Protein AF-A0A0C2ZSH7-F1 (afdb_monomer)

Solvent-accessible surface area (backbone atoms only — not comparable to full-atom values): 10734 Å² total; per-residue (Å²): 135,82,74,84,79,76,79,59,79,83,37,71,70,51,52,53,39,32,35,49,45,56,68,74,52,91,73,59,91,88,57,74,80,61,68,63,52,66,87,40,92,82,41,72,87,81,47,74,70,37,47,50,42,40,64,70,48,41,46,52,55,26,52,52,67,68,40,51,68,55,44,52,50,48,48,52,52,54,54,49,50,63,68,48,39,54,81,78,39,70,86,62,72,91,47,71,66,61,58,52,56,62,48,48,42,58,46,39,71,76,66,36,59,63,82,79,71,49,61,62,70,53,52,56,47,49,57,52,59,72,68,50,89,61,78,88,37,89,92,52,32,67,59,44,48,52,51,52,50,52,52,53,52,52,51,52,54,46,72,72,43,90,86,50,56,70,71,60,58,63,51,46,75,79,76,113

Structure (mmCIF, N/CA/C/O backbone):
data_AF-A0A0C2ZSH7-F1
#
_entry.id   AF-A0A0C2ZSH7-F1
#
loop_
_atom_site.group_PDB
_atom_site.id
_atom_site.type_symbol
_atom_site.label_atom_id
_atom_site.label_alt_id
_atom_site.label_comp_id
_atom_site.label_asym_id
_atom_site.label_entity_id
_atom_site.label_seq_id
_atom_site.pdbx_PDB_ins_code
_atom_site.Cartn_x
_atom_site.Cartn_y
_atom_site.Cartn_z
_atom_site.occupancy
_atom_site.B_iso_or_equiv
_atom_site.auth_seq_id
_atom_site.auth_comp_id
_atom_site.auth_asym_id
_atom_site.auth_atom_id
_atom_site.pdbx_PDB_model_num
ATOM 1 N N . MET A 1 1 ? 9.956 17.184 -17.524 1.00 34.22 1 MET A N 1
ATOM 2 C CA . MET A 1 1 ? 10.074 16.461 -16.244 1.00 34.22 1 MET A CA 1
ATOM 3 C C . MET A 1 1 ? 8.900 16.915 -15.412 1.00 34.22 1 MET A C 1
ATOM 5 O O . MET A 1 1 ? 8.950 18.019 -14.889 1.00 34.22 1 MET A O 1
ATOM 9 N N . ASP A 1 2 ? 7.819 16.142 -15.411 1.00 36.06 2 ASP A N 1
ATOM 10 C CA . ASP A 1 2 ? 6.679 16.432 -14.546 1.00 36.06 2 ASP A CA 1
ATOM 11 C C . ASP A 1 2 ? 7.068 16.111 -13.103 1.00 36.06 2 ASP A C 1
ATOM 13 O O . ASP A 1 2 ? 7.647 15.054 -12.831 1.00 36.06 2 ASP A O 1
ATOM 17 N N . SER A 1 3 ? 6.797 17.052 -12.197 1.00 33.53 3 SER A N 1
ATOM 18 C CA . SER A 1 3 ? 6.933 16.855 -10.753 1.00 33.53 3 SER A CA 1
ATOM 19 C C . SER A 1 3 ? 6.206 15.580 -10.317 1.00 33.53 3 SER A C 1
ATOM 21 O O . SER A 1 3 ? 5.173 15.240 -10.905 1.00 33.53 3 SER A O 1
ATOM 23 N N . PRO A 1 4 ? 6.695 14.871 -9.282 1.00 39.12 4 PRO A N 1
ATOM 24 C CA . PRO A 1 4 ? 5.992 13.707 -8.772 1.00 39.12 4 PRO A CA 1
ATOM 25 C C . PRO A 1 4 ? 4.607 14.169 -8.319 1.00 39.12 4 PRO A C 1
ATOM 27 O O . PRO A 1 4 ? 4.489 15.031 -7.452 1.00 39.12 4 PRO A O 1
ATOM 30 N N . VAL A 1 5 ? 3.562 13.643 -8.962 1.00 47.25 5 VAL A N 1
ATOM 31 C CA . VAL A 1 5 ? 2.176 13.908 -8.576 1.00 47.25 5 VAL A CA 1
ATOM 32 C C . VAL A 1 5 ? 2.014 13.373 -7.163 1.00 47.25 5 VAL A C 1
ATOM 34 O O . VAL A 1 5 ? 1.947 12.162 -6.951 1.00 47.25 5 VAL A O 1
ATOM 37 N N . GLU A 1 6 ? 2.017 14.283 -6.199 1.00 40.47 6 GLU A N 1
ATOM 38 C CA . GLU A 1 6 ? 1.725 14.006 -4.806 1.00 40.47 6 GLU A CA 1
ATOM 39 C C . GLU A 1 6 ? 0.272 13.521 -4.757 1.00 40.47 6 GLU A C 1
ATOM 41 O O . GLU A 1 6 ? -0.676 14.292 -4.908 1.00 40.47 6 GLU A O 1
ATOM 46 N N . VAL A 1 7 ? 0.083 12.201 -4.679 1.00 49.41 7 VAL A N 1
ATOM 47 C CA . VAL A 1 7 ? -1.254 11.608 -4.610 1.00 49.41 7 VAL A CA 1
ATOM 48 C C . VAL A 1 7 ? -1.777 11.862 -3.206 1.00 49.41 7 VAL A C 1
ATOM 50 O O . VAL A 1 7 ? -1.595 11.061 -2.291 1.00 49.41 7 VAL A O 1
ATOM 53 N N . CYS A 1 8 ? -2.424 13.008 -3.031 1.00 52.72 8 CYS A N 1
ATOM 54 C CA . CYS A 1 8 ? -3.263 13.237 -1.875 1.00 52.72 8 CYS A CA 1
ATOM 55 C C . CYS A 1 8 ? -4.439 12.256 -1.968 1.00 52.72 8 CYS A C 1
ATOM 57 O O . CYS A 1 8 ? -5.220 12.298 -2.914 1.00 52.72 8 CYS A O 1
ATOM 59 N N . VAL A 1 9 ? -4.569 11.353 -0.994 1.00 56.31 9 VAL A N 1
ATOM 60 C CA . VAL A 1 9 ? -5.708 10.415 -0.901 1.00 56.31 9 VAL A CA 1
ATOM 61 C C . VAL A 1 9 ? -7.047 11.172 -0.843 1.00 56.31 9 VAL A C 1
ATOM 63 O O . VAL A 1 9 ? -8.087 10.633 -1.200 1.00 56.31 9 VAL A O 1
ATOM 66 N N . SER A 1 10 ? -7.008 12.450 -0.466 1.00 59.97 10 SER A N 1
ATOM 67 C CA . SER A 1 10 ? -8.153 13.351 -0.353 1.00 59.97 10 SER A CA 1
ATOM 68 C C . SER A 1 10 ? -8.478 14.116 -1.646 1.00 59.97 10 SER A C 1
ATOM 70 O O . SER A 1 10 ? -9.031 15.215 -1.575 1.00 59.97 10 SER A O 1
ATOM 72 N N . THR A 1 11 ? -8.116 13.611 -2.831 1.00 77.44 11 THR A N 1
ATOM 73 C CA . THR A 1 11 ? -8.530 14.261 -4.084 1.00 77.44 11 THR A CA 1
ATOM 74 C C . THR A 1 11 ? -10.030 14.066 -4.347 1.00 77.44 11 THR A C 1
ATOM 76 O O . THR A 1 11 ? -10.591 13.015 -4.018 1.00 77.44 11 THR A O 1
ATOM 79 N N . PRO A 1 12 ? -10.699 15.036 -5.003 1.00 78.44 12 PRO A N 1
ATOM 80 C CA . PRO A 1 12 ? -12.099 14.897 -5.414 1.00 78.44 12 PRO A CA 1
ATOM 81 C C . PRO A 1 12 ? -12.359 13.648 -6.266 1.00 78.44 12 PRO A C 1
ATOM 83 O O . PRO A 1 12 ? -13.424 13.049 -6.189 1.00 78.44 12 PRO A O 1
ATOM 86 N N . GLU A 1 13 ? -11.368 13.219 -7.049 1.00 79.56 13 GLU A N 1
ATOM 87 C CA . GLU A 1 13 ? -11.426 12.002 -7.865 1.00 79.56 13 GLU A CA 1
ATOM 88 C C . GLU A 1 13 ? -11.571 10.734 -7.016 1.00 79.56 13 GLU A C 1
ATOM 90 O O . GLU A 1 13 ? -12.383 9.868 -7.343 1.00 79.56 13 GLU A O 1
ATOM 95 N N . VAL A 1 14 ? -10.823 10.635 -5.910 1.00 81.31 14 VAL A N 1
ATOM 96 C CA . VAL A 1 14 ? -10.900 9.489 -4.995 1.00 81.31 14 VAL A CA 1
ATOM 97 C C . VAL A 1 14 ? -12.259 9.459 -4.302 1.00 81.31 14 VAL A C 1
ATOM 99 O O . VAL A 1 14 ? -12.897 8.409 -4.269 1.00 81.31 14 VAL A O 1
ATOM 102 N N . LEU A 1 15 ? -12.743 10.607 -3.820 1.00 83.56 15 LEU A N 1
ATOM 103 C CA . LEU A 1 15 ? -14.063 10.714 -3.188 1.00 83.56 15 LEU A CA 1
ATOM 104 C C . LEU A 1 15 ? -15.195 10.343 -4.150 1.00 83.56 15 LEU A C 1
ATOM 106 O O . LEU A 1 15 ? -16.027 9.502 -3.814 1.00 83.56 15 LEU A O 1
ATOM 110 N N . ASN A 1 16 ? -15.182 10.884 -5.371 1.00 85.44 16 ASN A N 1
ATOM 111 C CA . ASN A 1 16 ? -16.171 10.549 -6.396 1.00 85.44 16 ASN A CA 1
ATOM 112 C C . ASN A 1 16 ? -16.169 9.053 -6.712 1.00 85.44 16 ASN A C 1
ATOM 114 O O . ASN A 1 16 ? -17.227 8.455 -6.908 1.00 85.44 16 ASN A O 1
ATOM 118 N N . ARG A 1 17 ? -14.986 8.428 -6.731 1.00 86.00 17 ARG A N 1
ATOM 119 C CA . ARG A 1 17 ? -14.891 6.989 -6.949 1.00 86.00 17 ARG A CA 1
ATOM 120 C C . ARG A 1 17 ? -15.455 6.184 -5.788 1.00 86.00 17 ARG A C 1
ATOM 122 O O . ARG A 1 17 ? -16.128 5.194 -6.046 1.00 86.00 17 ARG A O 1
ATOM 129 N N . ILE A 1 18 ? -15.208 6.590 -4.544 1.00 86.94 18 ILE A N 1
ATOM 130 C CA . ILE A 1 18 ? -15.797 5.937 -3.369 1.00 86.94 18 ILE A CA 1
ATOM 131 C C . ILE A 1 18 ? -17.327 5.997 -3.459 1.00 86.94 18 ILE A C 1
ATOM 133 O O . ILE A 1 18 ? -17.971 4.960 -3.331 1.00 86.94 18 ILE A O 1
ATOM 137 N N . CYS A 1 19 ? -17.909 7.160 -3.771 1.00 86.69 19 CYS A N 1
ATOM 138 C CA . CYS A 1 19 ? -19.362 7.304 -3.926 1.00 86.69 19 CYS A CA 1
ATOM 139 C C . CYS A 1 19 ? -19.926 6.460 -5.081 1.00 86.69 19 CYS A C 1
ATOM 141 O O . CYS A 1 19 ? -20.984 5.845 -4.933 1.00 86.69 19 CYS A O 1
ATOM 143 N N . ALA A 1 20 ? -19.208 6.375 -6.206 1.00 86.50 20 ALA A N 1
ATOM 144 C CA . ALA A 1 20 ? -19.581 5.501 -7.318 1.00 86.50 20 ALA A CA 1
ATOM 145 C C . ALA A 1 20 ? -19.574 4.023 -6.898 1.00 86.50 20 ALA A C 1
ATOM 147 O O . ALA A 1 20 ? -20.546 3.316 -7.126 1.00 86.50 20 ALA A O 1
ATOM 148 N N . VAL A 1 21 ? -18.529 3.571 -6.197 1.00 87.50 21 VAL A N 1
ATOM 149 C CA . VAL A 1 21 ? -18.447 2.190 -5.703 1.00 87.50 21 VAL A CA 1
ATOM 150 C C . VAL A 1 21 ? -19.552 1.881 -4.693 1.00 87.50 21 VAL A C 1
ATOM 152 O O . VAL A 1 21 ? -20.124 0.801 -4.768 1.00 87.50 21 VAL A O 1
ATOM 155 N N . ILE A 1 22 ? -19.893 2.801 -3.784 1.00 87.31 22 ILE A N 1
ATOM 156 C CA . ILE A 1 22 ? -21.020 2.611 -2.851 1.00 87.31 22 ILE A CA 1
ATOM 157 C C . ILE A 1 22 ? -22.340 2.449 -3.620 1.00 87.31 22 ILE A C 1
ATOM 159 O O . ILE A 1 22 ? -23.162 1.623 -3.240 1.00 87.31 22 ILE A O 1
ATOM 163 N N . SER A 1 23 ? -22.526 3.213 -4.700 1.00 85.62 23 SER A N 1
ATOM 164 C CA . SER A 1 23 ? -23.750 3.180 -5.514 1.00 85.62 23 SER A CA 1
ATOM 165 C C . SER A 1 23 ? -23.859 1.921 -6.382 1.00 85.62 23 SER A C 1
ATOM 167 O O . SER A 1 23 ? -24.954 1.395 -6.549 1.00 85.62 23 SER A O 1
ATOM 169 N N . ASP A 1 24 ? -22.734 1.439 -6.917 1.00 86.69 24 ASP A N 1
ATOM 170 C CA . ASP A 1 24 ? -22.674 0.306 -7.853 1.00 86.69 24 ASP A CA 1
ATOM 171 C C . ASP A 1 24 ? -22.560 -1.064 -7.152 1.00 86.69 24 ASP A C 1
ATOM 173 O O . ASP A 1 24 ? -22.622 -2.104 -7.809 1.00 86.69 24 ASP A O 1
ATOM 177 N N . SER A 1 25 ? -22.338 -1.092 -5.832 1.00 84.19 25 SER A N 1
ATOM 178 C CA . SER A 1 25 ? -22.115 -2.335 -5.083 1.00 84.19 25 SER A CA 1
ATOM 179 C C . SER A 1 25 ? -23.410 -2.915 -4.522 1.00 84.19 25 SER A C 1
ATOM 181 O O . SER A 1 25 ? -24.056 -2.307 -3.671 1.00 84.19 25 SER A O 1
ATOM 183 N N . ASP A 1 26 ? -23.713 -4.161 -4.880 1.00 81.50 26 ASP A N 1
ATOM 184 C CA . ASP A 1 26 ? -24.732 -4.949 -4.190 1.00 81.50 26 ASP A CA 1
ATOM 185 C C . ASP A 1 26 ? -24.178 -5.466 -2.854 1.00 81.50 2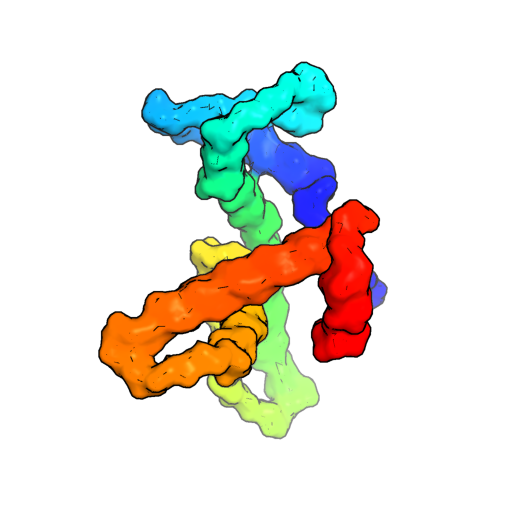6 ASP A C 1
ATOM 187 O O . ASP A 1 26 ? -23.258 -6.291 -2.820 1.00 81.50 26 ASP A O 1
ATOM 191 N N . THR A 1 27 ? -24.729 -4.997 -1.731 1.00 79.06 27 THR A N 1
ATOM 192 C CA . THR A 1 27 ? -24.327 -5.473 -0.403 1.00 79.06 27 THR A CA 1
ATOM 193 C C . THR A 1 27 ? -25.286 -6.510 0.171 1.00 79.06 27 THR A C 1
ATOM 195 O O . THR A 1 27 ? -26.505 -6.420 0.009 1.00 79.06 27 THR A O 1
ATOM 198 N N . PRO A 1 28 ? -24.761 -7.524 0.879 1.00 81.62 28 PRO A N 1
ATOM 199 C CA . PRO A 1 28 ? -25.607 -8.470 1.583 1.00 81.62 28 PRO A CA 1
ATOM 200 C C . PRO A 1 28 ? -26.317 -7.777 2.753 1.00 81.62 28 PRO A C 1
ATOM 202 O O . PRO A 1 28 ? -25.760 -6.897 3.403 1.00 81.62 28 PRO A O 1
ATOM 205 N N . SER A 1 29 ? -27.526 -8.229 3.084 1.00 79.56 29 SER A N 1
ATOM 206 C CA . SER A 1 29 ? -28.424 -7.563 4.044 1.00 79.56 29 SER A CA 1
ATOM 207 C C . SER A 1 29 ? -27.885 -7.419 5.476 1.00 79.56 29 SER A C 1
ATOM 209 O O . SER A 1 29 ? -28.451 -6.671 6.270 1.00 79.56 29 SER A O 1
ATOM 211 N N . TRP A 1 30 ? -26.831 -8.157 5.838 1.00 79.12 30 TRP A N 1
ATOM 212 C CA . TRP A 1 30 ? -26.167 -8.060 7.142 1.00 79.12 30 TRP A CA 1
ATOM 213 C C . TRP A 1 30 ? -25.118 -6.940 7.204 1.00 79.12 30 TRP A C 1
ATOM 215 O O . TRP A 1 30 ? -24.714 -6.549 8.299 1.00 79.12 30 TRP A O 1
ATOM 225 N N . LEU A 1 31 ? -24.678 -6.424 6.054 1.00 78.56 31 LEU A N 1
ATOM 226 C CA . LEU A 1 31 ? -23.747 -5.311 5.965 1.00 78.56 31 LEU A CA 1
ATOM 227 C C . LEU A 1 31 ? -24.548 -4.007 5.955 1.00 78.56 31 LEU A C 1
ATOM 229 O O . LEU A 1 31 ? -25.448 -3.823 5.137 1.00 78.56 31 LEU A O 1
ATOM 233 N N . ARG A 1 32 ? -24.257 -3.102 6.891 1.00 70.56 32 ARG A N 1
ATOM 234 C CA . ARG A 1 32 ? -24.980 -1.830 6.964 1.00 70.56 32 ARG A CA 1
ATOM 235 C C . ARG A 1 32 ? -24.629 -0.942 5.776 1.00 70.56 32 ARG A C 1
ATOM 237 O O . ARG A 1 32 ? -23.469 -0.822 5.391 1.00 70.56 32 ARG A O 1
ATOM 244 N N . LEU A 1 33 ? -25.658 -0.319 5.212 1.00 70.62 33 LEU A N 1
ATOM 245 C CA . LEU A 1 33 ? -25.519 0.599 4.092 1.00 70.62 33 LEU A CA 1
ATOM 246 C C . LEU A 1 33 ? -24.829 1.878 4.562 1.00 70.62 33 LEU A C 1
ATOM 248 O O . LEU A 1 33 ? -25.215 2.466 5.570 1.00 70.62 33 LEU A O 1
ATOM 252 N N . VAL A 1 34 ? -23.813 2.295 3.814 1.00 73.81 34 VAL A N 1
ATOM 253 C CA . VAL A 1 34 ? -23.208 3.618 3.963 1.00 73.81 34 VAL A CA 1
ATOM 254 C C . VAL A 1 34 ? -23.994 4.577 3.066 1.00 73.81 34 VAL A C 1
ATOM 256 O O . VAL A 1 34 ? -24.306 4.195 1.935 1.00 73.81 34 VAL A O 1
ATOM 259 N N . PRO A 1 35 ? -24.335 5.793 3.528 1.00 73.69 35 PRO A N 1
ATOM 260 C CA . PRO A 1 35 ? -25.014 6.773 2.688 1.00 73.69 35 PRO A CA 1
ATOM 261 C C . PRO A 1 35 ? -24.200 7.090 1.426 1.00 73.69 35 PRO A C 1
ATOM 263 O O . PRO A 1 35 ? -23.000 7.357 1.494 1.00 73.69 35 PRO A O 1
ATOM 266 N N . THR A 1 36 ? -24.846 7.075 0.262 1.00 69.00 36 THR A N 1
ATOM 267 C CA . THR A 1 36 ? -24.219 7.408 -1.032 1.00 69.00 36 THR A CA 1
ATOM 268 C C . THR A 1 36 ? -23.783 8.870 -1.130 1.00 69.00 36 THR A C 1
ATOM 270 O O . THR A 1 36 ? -22.928 9.207 -1.943 1.00 69.00 36 THR A O 1
ATOM 273 N N . ASP A 1 37 ? -24.351 9.738 -0.296 1.00 68.88 37 ASP A N 1
ATOM 274 C CA . ASP A 1 37 ? -24.057 11.164 -0.194 1.00 68.88 37 ASP A CA 1
ATOM 275 C C . ASP A 1 37 ? -23.019 11.493 0.892 1.00 68.88 37 ASP A C 1
ATOM 277 O O . ASP A 1 37 ? -22.846 12.666 1.199 1.00 68.88 37 ASP A O 1
ATOM 281 N N . PHE A 1 38 ? -22.286 10.513 1.448 1.00 71.62 38 PHE A N 1
ATOM 282 C CA . PHE A 1 38 ? -21.357 10.741 2.575 1.00 71.62 38 PHE A CA 1
ATOM 283 C C . PHE A 1 38 ? -20.307 11.846 2.331 1.00 71.62 38 PHE A C 1
ATOM 285 O O . PHE A 1 38 ? -19.752 12.394 3.282 1.00 71.62 38 PHE A O 1
ATOM 292 N N . SER A 1 39 ? -20.001 12.147 1.065 1.00 66.31 39 SER A N 1
ATOM 293 C CA . SER A 1 39 ? -19.065 13.200 0.666 1.00 66.31 39 SER A CA 1
ATOM 294 C C . SER A 1 39 ? -19.679 14.607 0.637 1.00 66.31 39 SER A C 1
ATOM 296 O O . SER A 1 39 ? -18.945 15.578 0.464 1.00 66.31 39 SER A O 1
ATOM 298 N N . ASP A 1 40 ? -21.003 14.738 0.746 1.00 69.62 40 ASP A N 1
ATOM 299 C CA . ASP A 1 40 ? -21.705 16.020 0.800 1.00 69.62 40 ASP A CA 1
ATOM 300 C C . ASP A 1 40 ? -21.674 16.566 2.236 1.00 69.62 40 ASP A C 1
ATOM 302 O O . ASP A 1 40 ? -21.972 15.861 3.196 1.00 69.62 40 ASP A O 1
ATOM 306 N N . ALA A 1 41 ? -21.379 17.858 2.395 1.00 64.69 41 ALA A N 1
ATOM 307 C CA . ALA A 1 41 ? -21.439 18.543 3.687 1.00 64.69 41 ALA A CA 1
ATOM 308 C C . ALA A 1 41 ? -22.846 18.510 4.324 1.00 64.69 41 ALA A C 1
ATOM 310 O O . ALA A 1 41 ? -23.003 18.830 5.503 1.00 64.69 41 ALA A O 1
ATOM 311 N N . ARG A 1 42 ? -23.874 18.164 3.538 1.00 64.69 42 ARG A N 1
ATOM 312 C CA . ARG A 1 42 ? -25.262 17.976 3.978 1.00 64.69 42 ARG A CA 1
ATOM 313 C C . ARG A 1 42 ? -25.540 16.586 4.547 1.00 64.69 42 ARG A C 1
ATOM 315 O O . ARG A 1 42 ? -26.510 16.449 5.294 1.00 64.69 42 ARG A O 1
ATOM 322 N N . ALA A 1 43 ? -24.725 15.587 4.211 1.00 60.78 43 ALA A N 1
ATOM 323 C CA . ALA A 1 43 ? -24.824 14.273 4.818 1.00 60.78 43 ALA A CA 1
ATOM 324 C C . ALA A 1 43 ? -24.368 14.400 6.272 1.00 60.78 43 ALA A C 1
ATOM 326 O O . ALA A 1 43 ? -23.303 14.937 6.571 1.00 60.78 43 ALA A O 1
ATOM 327 N N . GLY A 1 44 ? -25.227 13.995 7.205 1.00 68.00 44 GLY A N 1
ATOM 328 C CA . GLY A 1 44 ? -24.914 14.062 8.630 1.00 68.00 44 GLY A CA 1
ATOM 329 C C . GLY A 1 44 ? -23.670 13.245 9.008 1.00 68.00 44 GLY A C 1
ATOM 330 O O . GLY A 1 44 ? -23.018 12.607 8.187 1.00 68.00 44 GLY A O 1
ATOM 331 N N . THR A 1 45 ? -23.338 13.228 10.297 1.00 74.25 45 THR A N 1
ATOM 332 C CA . THR A 1 45 ? -22.166 12.494 10.790 1.00 74.25 45 THR A CA 1
ATOM 333 C C . THR A 1 45 ? -22.291 10.987 10.548 1.00 74.25 45 THR A C 1
ATOM 335 O O . THR A 1 45 ? -23.214 10.352 11.061 1.00 74.25 45 THR A O 1
ATOM 338 N N . VAL A 1 46 ? -21.310 10.414 9.845 1.00 77.88 46 VAL A N 1
ATOM 339 C CA . VAL A 1 46 ? -21.161 8.964 9.646 1.00 77.88 46 VAL A CA 1
ATOM 340 C C . VAL A 1 46 ? -20.984 8.267 11.000 1.00 77.88 46 VAL A C 1
ATOM 342 O O . VAL A 1 46 ? -20.127 8.646 11.808 1.00 77.88 46 VAL A O 1
ATOM 345 N N . LYS A 1 47 ? -21.805 7.249 11.269 1.00 80.88 47 LYS A N 1
ATOM 346 C CA . LYS A 1 47 ? -21.765 6.465 12.513 1.00 80.88 47 LYS A CA 1
ATOM 347 C C . LYS A 1 47 ? -20.588 5.494 12.520 1.00 80.88 47 LYS A C 1
ATOM 349 O O . LYS A 1 47 ? -20.020 5.163 11.488 1.00 80.88 47 LYS A O 1
ATOM 354 N N . VAL A 1 48 ? -20.212 5.006 13.701 1.00 79.94 48 VAL A N 1
ATOM 355 C CA . VAL A 1 48 ? -19.026 4.144 13.888 1.00 79.94 48 VAL A CA 1
ATOM 356 C C . VAL A 1 48 ? -19.078 2.865 13.039 1.00 79.94 48 VAL A C 1
ATOM 358 O O . VAL A 1 48 ? -18.073 2.451 12.471 1.00 79.94 48 VAL A O 1
ATOM 361 N N . ASP A 1 49 ? -20.244 2.242 12.925 1.00 78.31 49 ASP A N 1
ATOM 362 C CA . ASP A 1 49 ? -20.456 1.032 12.126 1.00 78.31 49 ASP A CA 1
ATOM 363 C C . ASP A 1 49 ? -20.484 1.296 10.607 1.00 78.31 49 ASP A C 1
ATOM 365 O O . ASP A 1 49 ? -20.022 0.465 9.819 1.00 78.31 49 ASP A O 1
ATOM 369 N N . GLU A 1 50 ? -20.949 2.477 10.196 1.00 83.19 50 GLU A N 1
ATOM 370 C CA . GLU A 1 50 ? -20.874 2.953 8.810 1.00 83.19 50 GLU A CA 1
ATOM 371 C C . GLU A 1 50 ? -19.417 3.256 8.438 1.00 83.19 50 GLU A C 1
ATOM 373 O O . GLU A 1 50 ? -18.943 2.821 7.391 1.00 83.19 50 GLU A O 1
ATOM 378 N N . TRP A 1 51 ? -18.665 3.893 9.343 1.00 82.06 51 TRP A N 1
ATOM 379 C CA . TRP A 1 51 ? -17.222 4.106 9.209 1.00 82.06 51 TRP A CA 1
ATOM 380 C C . TRP A 1 51 ? -16.461 2.798 9.052 1.00 82.06 51 TRP A C 1
ATOM 382 O O . TRP A 1 51 ? -15.586 2.697 8.195 1.00 82.06 51 TRP A O 1
ATOM 392 N N . HIS A 1 52 ? -16.792 1.790 9.858 1.00 79.38 52 HIS A N 1
ATOM 393 C CA . HIS A 1 52 ? -16.159 0.482 9.761 1.00 79.38 52 HIS A CA 1
ATOM 394 C C . HIS A 1 52 ? -16.393 -0.145 8.381 1.00 79.38 52 HIS A C 1
ATOM 396 O O . HIS A 1 52 ? -15.451 -0.621 7.750 1.00 79.38 52 HIS A O 1
ATOM 402 N N . THR A 1 53 ? -17.625 -0.097 7.875 1.00 83.44 53 THR A N 1
ATOM 403 C CA . THR A 1 53 ? -17.972 -0.621 6.544 1.00 83.44 53 THR A CA 1
ATOM 404 C C . THR A 1 53 ? -17.280 0.164 5.425 1.00 83.44 53 THR A C 1
ATOM 406 O O . THR A 1 53 ? -16.701 -0.423 4.511 1.00 83.44 53 THR A O 1
ATOM 409 N N . LEU A 1 54 ? -17.261 1.494 5.529 1.00 83.25 54 LEU A N 1
ATOM 410 C CA . LEU A 1 54 ? -16.573 2.384 4.598 1.00 83.25 54 LEU A CA 1
ATOM 411 C C . LEU A 1 54 ? -15.070 2.081 4.534 1.00 83.25 54 LEU A C 1
ATOM 413 O O . LEU A 1 54 ? -14.527 1.907 3.445 1.00 83.25 54 LEU A O 1
ATOM 417 N N . ALA A 1 55 ? -14.412 1.952 5.687 1.00 80.50 55 ALA A N 1
ATOM 418 C CA . ALA A 1 55 ? -12.975 1.708 5.784 1.00 80.50 55 ALA A CA 1
ATOM 419 C C . ALA A 1 55 ? -12.555 0.296 5.349 1.00 80.50 55 ALA A C 1
ATOM 421 O O . ALA A 1 55 ? -11.459 0.129 4.820 1.00 80.50 55 ALA A O 1
ATOM 422 N N . THR A 1 56 ? -13.398 -0.715 5.572 1.00 80.12 56 THR A N 1
ATOM 423 C CA . THR A 1 56 ? -13.033 -2.124 5.329 1.00 80.12 56 THR A CA 1
ATOM 424 C C . THR A 1 56 ? -13.483 -2.657 3.974 1.00 80.12 56 THR A C 1
ATOM 426 O O . THR A 1 56 ? -12.854 -3.580 3.463 1.00 80.12 56 THR A O 1
ATOM 429 N N . VAL A 1 57 ? -14.533 -2.086 3.374 1.00 83.50 57 VAL A N 1
ATOM 430 C CA . VAL A 1 57 ? -15.117 -2.585 2.119 1.00 83.50 57 VAL A CA 1
ATOM 431 C C . VAL A 1 57 ? -14.962 -1.563 0.998 1.00 83.50 57 VAL A C 1
ATOM 433 O O . VAL A 1 57 ? -14.250 -1.808 0.025 1.00 83.50 57 VAL A O 1
ATOM 436 N N . TYR A 1 58 ? -15.593 -0.397 1.137 1.00 84.50 58 TYR A N 1
ATOM 437 C CA . TYR A 1 58 ? -15.746 0.537 0.019 1.00 84.50 58 TYR A CA 1
ATOM 438 C C . TYR A 1 58 ? -14.472 1.310 -0.318 1.00 84.50 58 TYR A C 1
ATOM 440 O O . TYR A 1 58 ? -14.142 1.441 -1.495 1.00 84.50 58 TYR A O 1
ATOM 448 N N . ILE A 1 59 ? -13.730 1.792 0.685 1.00 84.00 59 ILE A N 1
ATOM 449 C CA . ILE A 1 59 ? -12.458 2.492 0.461 1.00 84.00 59 ILE A CA 1
ATOM 450 C C . ILE A 1 59 ? -11.445 1.564 -0.231 1.00 84.00 59 ILE A C 1
ATOM 452 O O . ILE A 1 59 ? -10.929 1.961 -1.276 1.00 84.00 59 ILE A O 1
ATOM 456 N N . PRO A 1 60 ? -11.183 0.328 0.246 1.00 80.81 60 PRO A N 1
ATOM 457 C CA . PRO A 1 60 ? -10.294 -0.597 -0.454 1.00 80.81 60 PRO A CA 1
ATOM 458 C C . PRO A 1 60 ? -10.736 -0.885 -1.891 1.00 80.81 60 PRO A C 1
ATOM 460 O O . PRO A 1 60 ? -9.916 -0.821 -2.804 1.00 80.81 60 PRO A O 1
ATOM 463 N N . LEU A 1 61 ? -12.030 -1.136 -2.115 1.00 81.00 61 LEU A N 1
ATOM 464 C CA . LEU A 1 61 ? -12.565 -1.448 -3.441 1.00 81.00 61 LEU A CA 1
ATOM 465 C C . LEU A 1 61 ? -12.424 -0.264 -4.417 1.00 81.00 61 LEU A C 1
ATOM 467 O O . LEU A 1 61 ? -11.967 -0.433 -5.551 1.00 81.00 61 LEU A O 1
ATOM 471 N N . ALA A 1 62 ? -12.738 0.952 -3.961 1.00 84.31 62 ALA A N 1
ATOM 472 C CA . ALA A 1 62 ? -12.558 2.176 -4.735 1.00 84.31 62 ALA A CA 1
ATOM 473 C C . ALA A 1 62 ? -11.085 2.426 -5.062 1.00 84.31 62 ALA A C 1
ATOM 475 O O . ALA A 1 62 ? -10.746 2.650 -6.225 1.00 84.31 62 ALA A O 1
ATOM 476 N N . LEU A 1 63 ? -10.200 2.319 -4.073 1.00 79.69 63 LEU A N 1
ATOM 477 C CA . LEU A 1 63 ? -8.770 2.537 -4.256 1.00 79.69 63 LEU A CA 1
ATOM 478 C C . LEU A 1 63 ? -8.143 1.526 -5.226 1.00 79.69 63 LEU A C 1
ATOM 480 O O . LEU A 1 63 ? -7.448 1.939 -6.154 1.00 79.69 63 LEU A O 1
ATOM 484 N N . VAL A 1 64 ? -8.458 0.231 -5.093 1.00 76.06 64 VAL A N 1
ATOM 485 C CA . VAL A 1 64 ? -8.005 -0.813 -6.031 1.00 76.06 64 VAL A CA 1
ATOM 486 C C . VAL A 1 64 ? -8.418 -0.473 -7.463 1.00 76.06 64 VAL A C 1
ATOM 488 O O . VAL A 1 64 ? -7.609 -0.576 -8.386 1.00 76.06 64 VAL A O 1
ATOM 491 N N . SER A 1 65 ? -9.645 0.012 -7.653 1.00 78.00 65 SER A N 1
ATOM 492 C CA . SER A 1 65 ? -10.141 0.364 -8.984 1.00 78.00 65 SER A CA 1
ATOM 493 C C . SER A 1 65 ? -9.508 1.624 -9.595 1.00 78.00 65 SER A C 1
ATOM 495 O O . SER A 1 65 ? -9.488 1.765 -10.815 1.00 78.00 65 SER A O 1
ATOM 497 N N . LEU A 1 66 ? -8.947 2.528 -8.784 1.00 79.62 66 LEU A N 1
ATOM 498 C CA . LEU A 1 66 ? -8.214 3.707 -9.272 1.00 79.62 66 LEU A CA 1
ATOM 499 C C . LEU A 1 66 ? -6.776 3.385 -9.674 1.00 79.62 66 LEU A C 1
ATOM 501 O O . LEU A 1 66 ? -6.147 4.146 -10.413 1.00 79.62 66 LEU A O 1
ATOM 505 N N . TRP A 1 67 ? -6.226 2.283 -9.172 1.00 79.50 67 TRP A N 1
ATOM 506 C CA . TRP A 1 67 ? -4.828 1.939 -9.395 1.00 79.50 67 TRP A CA 1
ATOM 507 C C . TRP A 1 67 ? -4.597 1.115 -10.651 1.00 79.50 67 TRP A C 1
ATOM 509 O O . TRP A 1 67 ? -3.461 1.065 -11.111 1.00 79.50 67 TRP A O 1
ATOM 519 N N . GLU A 1 68 ? -5.632 0.538 -11.262 1.00 81.31 68 GLU A N 1
ATOM 520 C CA . GLU A 1 68 ? -5.479 -0.341 -12.426 1.00 81.31 68 GLU A CA 1
ATOM 521 C C . GLU A 1 68 ? -4.649 0.296 -13.554 1.00 81.31 68 GLU A C 1
ATOM 523 O O . GLU A 1 68 ? -3.693 -0.310 -14.044 1.00 81.31 68 GLU A O 1
ATOM 528 N N . SER A 1 69 ? -4.937 1.552 -13.906 1.00 83.12 69 SER A N 1
ATOM 529 C CA . SER A 1 69 ? -4.195 2.287 -14.939 1.00 83.12 69 SER A CA 1
ATOM 530 C C . SER A 1 69 ? -2.708 2.436 -14.594 1.00 83.12 69 SER A C 1
ATOM 532 O O . SER A 1 69 ? -1.840 2.234 -15.446 1.00 83.12 69 SER A O 1
ATOM 534 N N . ARG A 1 70 ? -2.394 2.719 -13.326 1.00 84.00 70 ARG A N 1
ATOM 535 C CA . ARG A 1 70 ? -1.020 2.869 -12.823 1.00 84.00 70 ARG A CA 1
ATOM 536 C C . ARG A 1 70 ? -0.291 1.533 -12.761 1.00 84.00 70 ARG A C 1
ATOM 538 O O . ARG A 1 70 ? 0.892 1.472 -13.076 1.00 84.00 70 ARG A O 1
ATOM 545 N N . VAL A 1 71 ? -0.992 0.464 -12.399 1.00 88.44 71 VAL A N 1
ATOM 546 C CA . VAL A 1 71 ? -0.450 -0.896 -12.346 1.00 88.44 71 VAL A CA 1
ATOM 547 C C . VAL A 1 71 ? -0.098 -1.397 -13.748 1.00 88.44 71 VAL A C 1
ATOM 549 O O . VAL A 1 71 ? 0.975 -1.966 -13.960 1.00 88.44 71 VAL A O 1
ATOM 552 N N . LEU A 1 72 ? -0.951 -1.124 -14.738 1.00 90.00 72 LEU A N 1
ATOM 553 C CA . LEU A 1 72 ? -0.656 -1.414 -16.142 1.00 90.00 72 LEU A CA 1
ATOM 554 C C . LEU A 1 72 ? 0.509 -0.567 -16.671 1.00 90.00 72 LEU A C 1
ATOM 556 O O . LEU A 1 72 ? 1.410 -1.110 -17.315 1.00 90.00 72 L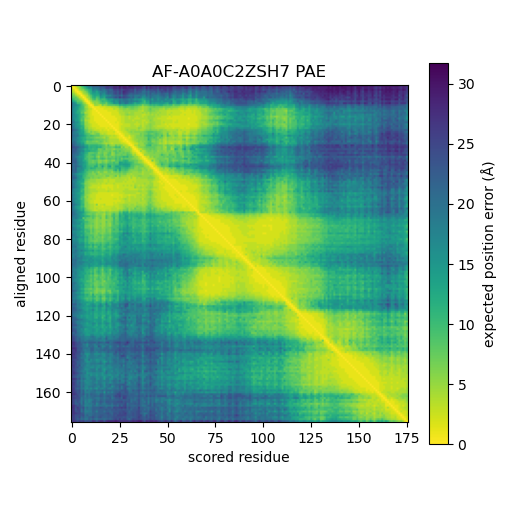EU A O 1
ATOM 560 N N . ALA A 1 73 ? 0.537 0.732 -16.353 1.00 90.56 73 ALA A N 1
ATOM 561 C CA . ALA A 1 73 ? 1.648 1.611 -16.709 1.00 90.56 73 ALA A CA 1
ATOM 562 C C . ALA A 1 73 ? 2.974 1.118 -16.110 1.00 90.56 73 ALA A C 1
ATOM 564 O O . ALA A 1 73 ? 3.966 1.021 -16.828 1.00 90.56 73 ALA A O 1
ATOM 565 N N . TYR A 1 74 ? 2.980 0.713 -14.836 1.00 92.06 74 TYR A N 1
ATOM 566 C CA . TYR A 1 74 ? 4.147 0.128 -14.178 1.00 92.06 74 TYR A CA 1
ATOM 567 C C . TYR A 1 74 ? 4.682 -1.086 -14.943 1.00 92.06 74 TYR A C 1
ATOM 569 O O . TYR A 1 74 ? 5.869 -1.134 -15.266 1.00 92.06 74 TYR A O 1
ATOM 577 N N . ARG A 1 75 ? 3.803 -2.035 -15.302 1.00 93.81 75 ARG A N 1
ATOM 578 C CA . ARG A 1 75 ? 4.184 -3.226 -16.076 1.00 93.81 75 ARG A CA 1
ATOM 579 C C . ARG A 1 75 ? 4.797 -2.859 -17.425 1.00 93.81 75 ARG A C 1
ATOM 581 O O . ARG A 1 75 ? 5.797 -3.453 -17.829 1.00 93.81 75 ARG A O 1
ATOM 588 N N . SER A 1 76 ? 4.213 -1.886 -18.120 1.00 95.12 76 SER A N 1
ATOM 589 C CA . SER A 1 76 ? 4.748 -1.401 -19.394 1.00 95.12 76 SER A CA 1
ATOM 590 C C . SER A 1 76 ? 6.147 -0.804 -19.216 1.00 95.12 76 SER A C 1
ATOM 592 O O . SER A 1 76 ? 7.086 -1.197 -19.910 1.00 95.12 76 SER A O 1
ATOM 594 N N . CYS A 1 77 ? 6.323 0.067 -18.220 1.00 94.69 77 CYS A N 1
ATOM 595 C CA . CYS A 1 77 ? 7.600 0.714 -17.935 1.00 94.69 77 CYS A CA 1
ATOM 596 C C . CYS A 1 77 ? 8.687 -0.287 -17.528 1.00 94.69 77 CYS A C 1
ATOM 598 O O . CYS A 1 77 ? 9.770 -0.253 -18.106 1.00 94.69 77 CYS A O 1
ATOM 600 N N . ILE A 1 78 ? 8.415 -1.202 -16.588 1.00 94.81 78 ILE A N 1
ATOM 601 C CA . ILE A 1 78 ? 9.429 -2.153 -16.103 1.00 94.81 78 ILE A CA 1
ATOM 602 C C . ILE A 1 78 ? 9.853 -3.134 -17.200 1.00 94.81 78 ILE A C 1
ATOM 604 O O . ILE A 1 78 ? 11.039 -3.404 -17.365 1.00 94.81 78 ILE A O 1
ATOM 608 N N . THR A 1 79 ? 8.904 -3.620 -18.006 1.00 94.12 79 THR A N 1
ATOM 609 C CA . THR A 1 79 ? 9.221 -4.535 -19.112 1.00 94.12 79 THR A CA 1
ATOM 610 C C . THR A 1 79 ? 9.963 -3.831 -20.241 1.00 94.12 79 THR A C 1
ATOM 612 O O . THR A 1 79 ? 10.866 -4.426 -20.822 1.00 94.12 79 THR A O 1
ATOM 615 N N . THR A 1 80 ? 9.626 -2.574 -20.536 1.00 94.81 80 THR A N 1
ATOM 616 C CA . THR A 1 80 ? 10.363 -1.761 -2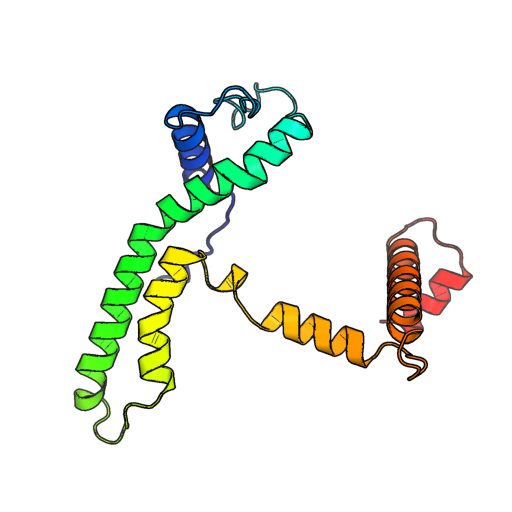1.512 1.00 94.81 80 THR A CA 1
ATOM 617 C C . THR A 1 80 ? 11.781 -1.507 -21.023 1.00 94.81 80 THR A C 1
ATOM 619 O O . THR A 1 80 ? 12.724 -1.809 -21.745 1.00 94.81 80 THR A O 1
ATOM 622 N N . TRP A 1 81 ? 11.937 -1.059 -19.774 1.00 93.31 81 TRP A N 1
ATOM 623 C CA . TRP A 1 81 ? 13.241 -0.814 -19.163 1.00 93.31 81 TRP A CA 1
ATOM 624 C C . TRP A 1 81 ? 14.139 -2.053 -19.216 1.00 93.31 81 TRP A C 1
ATOM 626 O O . TRP A 1 81 ? 15.261 -1.957 -19.703 1.00 93.31 81 TRP A O 1
ATOM 636 N N . LEU A 1 82 ? 13.636 -3.225 -18.807 1.00 93.44 82 LEU A N 1
ATOM 637 C CA . LEU A 1 82 ? 14.402 -4.476 -18.850 1.00 93.44 82 LEU A CA 1
ATOM 638 C C . LEU A 1 82 ? 14.778 -4.908 -20.271 1.00 93.44 82 LEU A C 1
ATOM 640 O O . LEU A 1 82 ? 15.847 -5.479 -20.459 1.00 93.44 82 LEU A O 1
ATOM 644 N N . LYS A 1 83 ? 13.924 -4.639 -21.265 1.00 92.44 83 LYS A N 1
ATOM 645 C CA . LYS A 1 83 ? 14.212 -4.944 -22.675 1.00 92.44 83 LYS A CA 1
ATOM 646 C C . LYS A 1 83 ? 15.279 -4.029 -23.262 1.00 92.44 83 LYS A C 1
ATOM 648 O O . LYS A 1 83 ? 16.091 -4.504 -24.038 1.00 92.44 83 LYS A O 1
ATOM 653 N N . THR A 1 84 ? 15.267 -2.748 -22.899 1.00 94.00 84 THR A N 1
ATOM 654 C CA . THR A 1 84 ? 16.224 -1.749 -23.402 1.00 94.00 84 THR A CA 1
ATOM 655 C C . THR A 1 84 ? 17.526 -1.711 -22.603 1.00 94.00 84 THR A C 1
ATOM 657 O O . THR A 1 84 ? 18.498 -1.102 -23.037 1.00 94.00 84 THR A O 1
ATOM 660 N N . LEU A 1 85 ? 17.557 -2.322 -21.413 1.00 91.62 85 LEU A N 1
ATOM 661 C CA . LEU A 1 85 ? 18.721 -2.315 -20.527 1.00 91.62 85 LEU A CA 1
ATOM 662 C C . LEU A 1 85 ? 20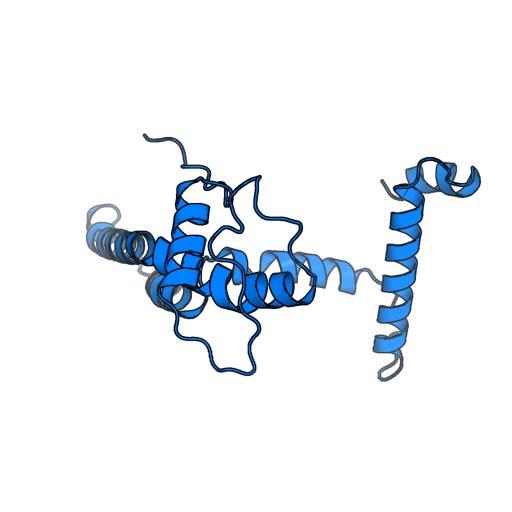.002 -2.842 -21.205 1.00 91.62 85 LEU A C 1
ATOM 664 O O . LEU A 1 85 ? 21.024 -2.174 -21.056 1.00 91.62 85 LEU A O 1
ATOM 668 N N . PRO A 1 86 ? 19.980 -3.948 -21.981 1.00 91.06 86 PRO A N 1
ATOM 669 C CA . PRO A 1 86 ? 21.177 -4.448 -22.660 1.00 91.06 86 PRO A CA 1
ATOM 670 C C . PRO A 1 86 ? 21.712 -3.493 -23.733 1.00 91.06 86 PRO A C 1
ATOM 672 O O . PRO A 1 86 ? 22.917 -3.453 -23.957 1.00 91.06 86 PRO A O 1
ATOM 675 N N . ASP A 1 87 ? 20.836 -2.710 -24.371 1.00 92.94 87 ASP A N 1
ATOM 676 C CA . ASP A 1 87 ? 21.226 -1.757 -25.416 1.00 92.94 87 ASP A CA 1
ATOM 677 C C . ASP A 1 87 ? 21.933 -0.529 -24.824 1.00 92.94 87 ASP A C 1
ATOM 679 O O . ASP A 1 87 ? 22.856 0.022 -25.422 1.00 92.94 87 ASP A O 1
ATOM 683 N N . VAL A 1 88 ? 21.494 -0.089 -23.639 1.00 93.25 88 VAL A N 1
ATOM 684 C CA . VAL A 1 88 ? 22.025 1.103 -22.955 1.00 93.25 88 VAL A CA 1
ATOM 685 C C . VAL A 1 88 ? 23.230 0.765 -22.077 1.00 93.25 88 VAL A C 1
ATOM 687 O O . VAL A 1 88 ? 24.149 1.575 -21.955 1.00 93.25 88 VAL A O 1
ATOM 690 N N . LEU A 1 89 ? 23.234 -0.415 -21.454 1.00 91.62 89 LEU A N 1
ATOM 691 C CA . LEU A 1 89 ? 24.293 -0.868 -20.558 1.00 91.62 89 LEU A CA 1
ATOM 692 C C . LEU A 1 89 ? 24.588 -2.364 -20.782 1.00 91.62 89 LEU A C 1
ATOM 694 O O . LEU A 1 89 ? 24.115 -3.204 -20.016 1.00 91.62 89 LEU A O 1
ATOM 698 N N . PRO A 1 90 ? 25.406 -2.705 -21.795 1.00 90.75 90 PRO A N 1
ATOM 699 C CA . PRO A 1 90 ? 25.703 -4.097 -22.156 1.00 90.75 90 PRO A CA 1
ATOM 700 C C . PRO A 1 90 ? 26.392 -4.906 -21.046 1.00 90.75 90 PRO A C 1
ATOM 702 O O . PRO A 1 90 ? 26.238 -6.120 -20.972 1.00 90.75 90 PRO A O 1
ATOM 705 N N . GLU A 1 91 ? 27.137 -4.227 -20.170 1.00 92.50 91 GLU A N 1
ATOM 706 C CA . GLU A 1 91 ? 27.833 -4.818 -19.016 1.00 92.50 91 GLU A CA 1
ATOM 707 C C . GLU A 1 91 ? 26.864 -5.229 -17.885 1.00 92.50 91 GLU A C 1
ATOM 709 O O . GLU A 1 91 ? 27.231 -5.973 -16.973 1.00 92.50 91 GLU A O 1
ATOM 714 N N . ALA A 1 92 ? 25.621 -4.730 -17.892 1.00 85.50 92 ALA A N 1
ATOM 715 C CA . ALA A 1 92 ? 24.663 -5.029 -16.836 1.00 85.50 92 ALA A CA 1
ATOM 716 C C . ALA A 1 92 ? 24.137 -6.461 -16.955 1.00 85.50 92 ALA A C 1
ATOM 718 O O . ALA A 1 92 ? 23.543 -6.861 -17.954 1.00 85.50 92 ALA A O 1
ATOM 719 N N . THR A 1 93 ? 24.276 -7.223 -15.874 1.00 86.00 93 THR A N 1
ATOM 720 C CA . THR A 1 93 ? 23.656 -8.543 -15.756 1.00 86.00 93 THR A CA 1
ATOM 721 C C . THR A 1 93 ? 22.260 -8.408 -15.155 1.00 86.00 93 THR A C 1
ATOM 723 O O . THR A 1 93 ? 22.068 -7.703 -14.163 1.00 86.00 93 THR A O 1
ATOM 726 N N . ILE A 1 94 ? 21.283 -9.125 -15.715 1.00 84.94 94 ILE A N 1
ATOM 727 C CA . ILE A 1 94 ? 19.955 -9.248 -15.107 1.00 84.94 94 ILE A CA 1
ATOM 728 C C . ILE A 1 94 ? 20.117 -9.951 -13.756 1.00 84.94 94 ILE A C 1
ATOM 730 O O . ILE A 1 94 ? 20.473 -11.126 -13.691 1.00 84.94 94 ILE A O 1
ATOM 734 N N . CYS A 1 95 ? 19.865 -9.227 -12.670 1.00 88.00 95 CYS A N 1
ATOM 735 C CA . CYS A 1 95 ? 19.959 -9.754 -11.315 1.00 88.00 95 CYS A CA 1
ATOM 736 C C . CYS A 1 95 ? 18.578 -10.197 -10.797 1.00 88.00 95 CYS A C 1
ATOM 738 O O . CYS A 1 95 ? 17.549 -9.797 -11.351 1.00 88.00 95 CYS A O 1
ATOM 740 N N . PRO A 1 96 ? 18.508 -10.982 -9.707 1.00 91.81 96 PRO A N 1
ATOM 741 C CA . PRO A 1 96 ? 17.232 -11.379 -9.112 1.00 91.81 96 PRO A CA 1
ATOM 742 C C . PRO A 1 96 ? 16.306 -10.193 -8.810 1.00 91.81 96 PRO A C 1
ATOM 744 O O . PRO A 1 96 ? 15.101 -10.301 -9.008 1.00 91.81 96 PRO A O 1
ATOM 747 N N . ASN A 1 97 ? 16.849 -9.030 -8.434 1.00 90.06 97 ASN A N 1
ATOM 748 C CA . ASN A 1 97 ? 16.049 -7.827 -8.179 1.00 90.06 97 ASN A CA 1
ATOM 749 C C . ASN A 1 97 ? 15.300 -7.341 -9.432 1.00 90.06 97 ASN A C 1
ATOM 751 O O . ASN A 1 97 ? 14.175 -6.862 -9.317 1.00 90.06 97 ASN A O 1
ATOM 755 N N . CYS A 1 98 ? 15.876 -7.506 -10.627 1.00 89.88 98 CYS A N 1
ATOM 756 C CA . CYS A 1 98 ? 15.200 -7.211 -11.892 1.00 89.88 98 CYS A CA 1
ATOM 757 C C . CYS A 1 98 ? 13.985 -8.125 -12.106 1.00 89.88 98 CYS A C 1
ATOM 759 O O . CYS A 1 98 ? 12.927 -7.661 -12.523 1.00 89.88 98 CYS A O 1
ATOM 761 N N . HIS A 1 99 ? 14.118 -9.413 -11.778 1.00 89.50 99 HIS A N 1
ATOM 762 C CA . HIS A 1 99 ? 13.008 -10.364 -11.826 1.00 89.50 99 HIS A CA 1
ATOM 763 C C . HIS A 1 99 ? 11.945 -10.050 -10.760 1.00 89.50 99 HIS A C 1
ATOM 765 O O . HIS A 1 99 ? 10.755 -10.025 -11.069 1.00 89.50 99 HIS A O 1
ATOM 771 N N . MET A 1 100 ? 12.362 -9.715 -9.536 1.00 89.81 100 MET A N 1
ATOM 772 C CA . MET A 1 100 ? 11.448 -9.307 -8.464 1.00 89.81 100 MET A CA 1
ATOM 773 C C . MET A 1 100 ? 10.668 -8.038 -8.818 1.00 89.81 100 MET A C 1
ATOM 775 O O . MET A 1 100 ? 9.481 -7.949 -8.512 1.00 89.81 100 MET A O 1
ATOM 779 N N . ALA A 1 101 ? 11.288 -7.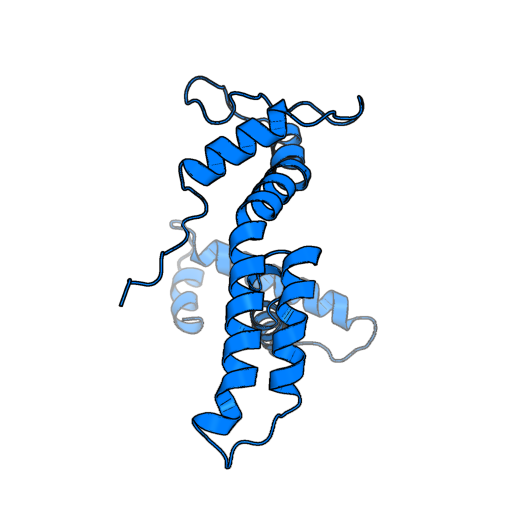083 -9.516 1.00 90.75 101 ALA A N 1
ATOM 780 C CA . ALA A 1 101 ? 10.600 -5.889 -9.995 1.00 90.75 101 ALA A CA 1
ATOM 781 C C . ALA A 1 101 ? 9.449 -6.232 -10.960 1.00 90.75 101 ALA A C 1
ATOM 783 O O . ALA A 1 101 ? 8.393 -5.612 -10.901 1.00 90.75 101 ALA A O 1
ATOM 784 N N . CYS A 1 102 ? 9.575 -7.275 -11.787 1.00 90.75 102 CYS A N 1
ATOM 785 C CA . CYS A 1 102 ? 8.450 -7.737 -12.607 1.00 90.75 102 CYS A CA 1
ATOM 786 C C . CYS A 1 102 ? 7.257 -8.194 -11.756 1.00 90.75 102 CYS A C 1
ATOM 788 O O . CYS A 1 102 ? 6.114 -7.904 -12.109 1.00 90.75 102 CYS A O 1
ATOM 790 N N . HIS A 1 103 ? 7.515 -8.857 -10.626 1.00 90.25 103 HIS A N 1
ATOM 791 C CA . HIS A 1 103 ? 6.471 -9.354 -9.729 1.00 90.25 103 HIS A CA 1
ATOM 792 C C . HIS A 1 103 ? 5.785 -8.263 -8.906 1.00 90.25 103 HIS A C 1
ATOM 794 O O . HIS A 1 103 ? 4.674 -8.481 -8.428 1.00 90.25 103 HIS A O 1
ATOM 800 N N . ILE A 1 104 ? 6.360 -7.058 -8.796 1.00 88.88 104 ILE A N 1
ATOM 801 C CA . ILE A 1 104 ? 5.681 -5.911 -8.163 1.00 88.88 104 ILE A CA 1
ATOM 802 C C . ILE A 1 104 ? 4.327 -5.637 -8.833 1.00 88.88 104 ILE A C 1
ATOM 804 O O . ILE A 1 104 ? 3.386 -5.253 -8.148 1.00 88.88 104 ILE A O 1
ATOM 808 N N . TYR A 1 105 ? 4.172 -5.914 -10.132 1.00 89.69 105 TYR A N 1
ATOM 809 C CA . TYR A 1 105 ? 2.870 -5.852 -10.805 1.00 89.69 105 TYR A CA 1
ATOM 810 C C . TYR A 1 105 ? 1.813 -6.759 -10.154 1.00 89.69 105 TYR A C 1
ATOM 812 O O . TYR A 1 105 ? 0.685 -6.319 -9.922 1.00 89.69 105 TYR A O 1
ATOM 820 N N . ASP A 1 106 ? 2.177 -8.007 -9.850 1.00 87.38 106 ASP A N 1
ATOM 821 C CA . ASP A 1 106 ? 1.276 -8.981 -9.232 1.00 87.38 106 ASP A CA 1
ATOM 822 C C . ASP A 1 106 ? 0.911 -8.530 -7.812 1.00 87.38 106 ASP A C 1
ATOM 824 O O . ASP A 1 106 ? -0.260 -8.545 -7.432 1.00 87.38 106 ASP A O 1
ATOM 828 N N . TYR A 1 107 ? 1.895 -8.026 -7.057 1.00 83.88 107 TYR A N 1
ATOM 829 C CA . TYR A 1 107 ? 1.663 -7.482 -5.719 1.00 83.88 107 TYR A CA 1
ATOM 830 C C . TYR A 1 107 ? 0.749 -6.255 -5.737 1.00 83.88 107 TYR A C 1
ATOM 832 O O . TYR A 1 107 ? -0.170 -6.172 -4.927 1.00 83.88 107 TYR A O 1
ATOM 840 N N . LEU A 1 108 ? 0.943 -5.339 -6.688 1.00 83.19 108 LEU A N 1
ATOM 841 C CA . LEU A 1 108 ? 0.095 -4.158 -6.825 1.00 83.19 108 LEU A CA 1
ATOM 842 C C . LEU A 1 108 ? -1.360 -4.518 -7.160 1.00 83.19 108 LEU A C 1
ATOM 844 O O . LEU A 1 108 ? -2.278 -3.851 -6.686 1.00 83.19 108 LEU A O 1
ATOM 848 N N . LYS A 1 109 ? -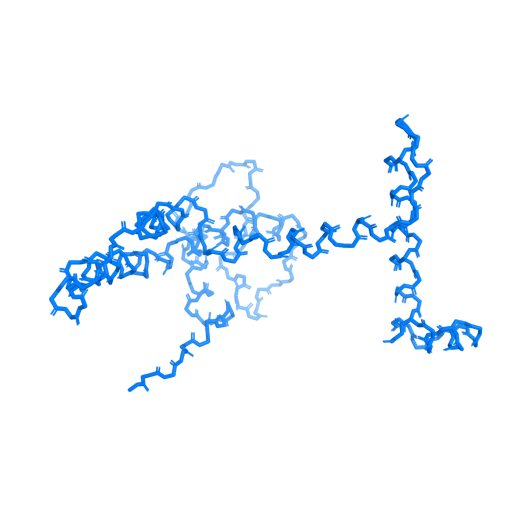1.579 -5.577 -7.953 1.00 81.94 109 LYS A N 1
ATOM 849 C CA . LYS A 1 109 ? -2.924 -6.092 -8.248 1.00 81.94 109 LYS A CA 1
ATOM 850 C C . LYS A 1 109 ? -3.591 -6.741 -7.041 1.00 81.94 109 LYS A C 1
ATOM 852 O O . LYS A 1 109 ? -4.791 -6.570 -6.860 1.00 81.94 109 LYS A O 1
ATOM 857 N N . LEU A 1 110 ? -2.839 -7.524 -6.271 1.00 79.62 110 LEU A N 1
ATOM 858 C CA . LEU A 1 110 ? -3.390 -8.341 -5.188 1.00 79.62 110 LEU A CA 1
ATOM 859 C C . LEU A 1 110 ? -3.551 -7.569 -3.876 1.00 79.62 110 LEU A C 1
ATOM 861 O O . LEU A 1 110 ? -4.505 -7.806 -3.144 1.00 79.62 110 LEU A O 1
ATOM 865 N N . PHE A 1 111 ? -2.626 -6.661 -3.575 1.00 73.88 111 PHE A N 1
ATOM 866 C CA . PHE A 1 111 ? -2.496 -6.058 -2.248 1.00 73.88 111 PHE A CA 1
ATOM 867 C C . PHE A 1 111 ? -2.540 -4.525 -2.257 1.00 73.88 111 PHE A C 1
ATOM 869 O O . PHE A 1 111 ? -2.479 -3.907 -1.195 1.00 73.88 111 PHE A O 1
ATOM 876 N N . GLY A 1 112 ? -2.652 -3.897 -3.430 1.00 77.31 112 GLY A N 1
ATOM 877 C CA . GLY A 1 112 ? -2.637 -2.442 -3.545 1.00 77.31 112 GLY A CA 1
ATOM 878 C C . GLY A 1 112 ? -1.217 -1.860 -3.522 1.00 77.31 112 GLY A C 1
ATOM 879 O O . GLY A 1 112 ? -0.265 -2.533 -3.910 1.00 77.31 112 GLY A O 1
ATOM 880 N N . PRO A 1 113 ? -1.016 -0.590 -3.138 1.00 74.88 113 PRO A N 1
ATOM 881 C CA . PRO A 1 113 ? 0.221 0.132 -3.358 1.00 74.88 113 PRO A CA 1
ATOM 882 C C . PRO A 1 113 ? 1.297 -0.416 -2.430 1.00 74.88 113 PRO A C 1
ATOM 884 O O . PRO A 1 113 ? 1.021 -0.862 -1.318 1.00 74.88 113 PRO A O 1
ATOM 887 N N . VAL A 1 114 ? 2.554 -0.281 -2.850 1.00 68.12 114 VAL A N 1
ATOM 888 C CA . VAL A 1 114 ? 3.714 -0.798 -2.106 1.00 68.12 114 VAL A CA 1
ATOM 889 C C . VAL A 1 114 ? 3.757 -0.304 -0.655 1.00 68.12 114 VAL A C 1
ATOM 891 O O . VAL A 1 114 ? 4.253 -1.017 0.204 1.00 68.12 114 VAL A O 1
ATOM 894 N N . TRP A 1 115 ? 3.190 0.865 -0.341 1.00 61.75 115 TRP A N 1
ATOM 895 C CA . TRP A 1 115 ? 3.150 1.404 1.026 1.00 61.75 115 TRP A CA 1
ATOM 896 C C . TRP A 1 115 ? 2.411 0.489 2.012 1.00 61.75 115 TRP A C 1
ATOM 898 O O . TRP A 1 115 ? 2.789 0.427 3.177 1.00 61.75 115 TRP A O 1
ATOM 908 N N . SER A 1 116 ? 1.412 -0.263 1.544 1.00 61.78 116 SER A N 1
ATOM 909 C CA . SER A 1 116 ? 0.675 -1.247 2.346 1.00 61.78 116 SER A CA 1
ATOM 910 C C . SER A 1 116 ? 1.456 -2.548 2.577 1.00 61.78 116 SER A C 1
ATOM 912 O O . SER A 1 116 ? 1.068 -3.349 3.421 1.00 61.78 116 SER A O 1
ATOM 914 N N . LEU A 1 117 ? 2.552 -2.759 1.841 1.00 65.31 117 LEU A N 1
ATOM 915 C CA . LEU A 1 117 ? 3.370 -3.977 1.848 1.00 65.31 117 LEU A CA 1
ATOM 916 C C . LEU A 1 117 ? 4.854 -3.721 2.144 1.00 65.31 117 LEU A C 1
ATOM 918 O O . LEU A 1 117 ? 5.678 -4.629 2.042 1.00 65.31 117 LEU A O 1
ATOM 922 N N . TRP A 1 118 ? 5.228 -2.484 2.458 1.00 71.06 118 TRP A N 1
ATOM 923 C CA . TRP A 1 118 ? 6.626 -2.137 2.643 1.00 71.06 118 TRP A CA 1
ATOM 924 C C . TRP A 1 118 ? 7.134 -2.673 3.985 1.00 71.06 118 TRP A C 1
ATOM 926 O O . TRP A 1 118 ? 6.457 -2.569 5.004 1.00 71.06 118 TRP A O 1
ATOM 936 N N . CYS A 1 119 ? 8.355 -3.211 4.000 1.00 76.44 119 CYS A N 1
ATOM 937 C CA . CYS A 1 119 ? 9.026 -3.666 5.217 1.00 76.44 119 CYS A CA 1
ATOM 938 C C . CYS A 1 119 ? 9.373 -2.532 6.191 1.00 76.44 119 CYS A C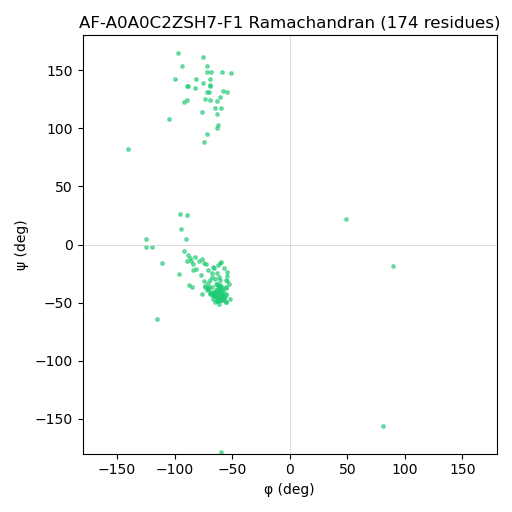 1
ATOM 940 O O . CYS A 1 119 ? 9.573 -2.804 7.366 1.00 76.44 119 CYS A O 1
ATOM 942 N N . PHE A 1 120 ? 9.421 -1.270 5.756 1.00 76.56 120 PHE A N 1
ATOM 943 C CA . PHE A 1 120 ? 9.930 -0.176 6.589 1.00 76.56 120 PHE A CA 1
ATOM 944 C C . PHE A 1 120 ? 9.164 0.047 7.909 1.00 76.56 120 PHE A C 1
ATOM 946 O O . PHE A 1 120 ? 9.813 0.111 8.952 1.00 76.56 120 PHE A O 1
ATOM 953 N N . PRO A 1 121 ? 7.814 0.074 7.952 1.00 73.81 121 PRO A N 1
ATOM 954 C CA . PRO A 1 121 ? 7.081 0.078 9.221 1.00 73.81 121 PRO A CA 1
ATOM 955 C C . PRO A 1 121 ? 7.442 -1.101 10.134 1.00 73.81 121 PRO A C 1
ATOM 957 O O . PRO A 1 121 ? 7.544 -0.932 11.350 1.00 73.81 121 PRO A O 1
ATOM 960 N N . PHE A 1 122 ? 7.671 -2.285 9.558 1.00 73.56 122 PHE A N 1
ATOM 961 C CA . PHE A 1 122 ? 8.077 -3.471 10.307 1.00 73.56 122 PHE A CA 1
ATOM 962 C C . PHE A 1 122 ? 9.520 -3.363 10.805 1.00 73.56 122 PHE A C 1
ATOM 964 O O . PHE A 1 122 ? 9.777 -3.718 11.946 1.00 73.56 122 PHE A O 1
ATOM 971 N N . GLU A 1 123 ? 10.446 -2.814 10.021 1.00 83.62 123 GLU A N 1
ATOM 972 C CA . GLU A 1 123 ? 11.821 -2.531 10.448 1.00 83.62 123 GLU A CA 1
ATOM 973 C C . GLU A 1 123 ? 11.849 -1.527 11.607 1.00 83.62 123 GLU A C 1
ATOM 975 O O . GLU A 1 123 ? 12.529 -1.752 12.612 1.00 83.62 123 GLU A O 1
ATOM 980 N N . CYS A 1 124 ? 11.052 -0.456 11.527 1.00 84.50 124 CYS A N 1
ATOM 981 C CA . CYS A 1 124 ? 10.881 0.488 12.629 1.00 84.50 124 CYS A CA 1
ATOM 982 C C . CYS A 1 124 ? 10.325 -0.199 13.884 1.00 84.50 124 CYS A C 1
ATOM 984 O O . CYS A 1 124 ? 10.821 0.043 14.989 1.00 84.50 124 CYS A O 1
ATOM 986 N N . LEU A 1 125 ? 9.315 -1.060 13.721 1.00 80.69 125 LEU A N 1
ATOM 987 C CA . LEU A 1 125 ? 8.725 -1.824 14.817 1.00 80.69 125 LEU A CA 1
ATOM 988 C C . LEU A 1 125 ? 9.741 -2.789 15.438 1.00 80.69 125 LEU A C 1
ATOM 990 O O . LEU A 1 125 ? 9.893 -2.792 16.655 1.00 80.69 125 LEU A O 1
ATOM 994 N N . ILE A 1 126 ? 10.473 -3.552 14.625 1.00 83.19 126 ILE A N 1
ATOM 995 C CA . ILE A 1 126 ? 11.533 -4.464 15.070 1.00 83.19 126 ILE A CA 1
ATOM 996 C C . ILE A 1 126 ? 12.580 -3.688 15.865 1.00 83.19 126 ILE A C 1
ATOM 998 O O . ILE A 1 126 ? 12.912 -4.084 16.978 1.00 83.19 126 ILE A O 1
ATOM 1002 N N . GLY A 1 127 ? 13.041 -2.545 15.353 1.00 85.19 127 GLY A N 1
ATOM 1003 C CA . GLY A 1 127 ? 13.993 -1.701 16.069 1.00 85.19 127 GLY A CA 1
ATOM 1004 C C . GLY A 1 127 ? 13.444 -1.196 17.407 1.00 85.19 127 GLY A C 1
ATOM 1005 O O . GLY A 1 127 ? 14.188 -1.105 18.381 1.00 85.19 127 GLY A O 1
ATOM 1006 N N . HIS A 1 128 ? 12.149 -0.879 17.489 1.00 81.88 128 HIS A N 1
ATOM 1007 C CA . HIS A 1 128 ? 11.518 -0.507 18.755 1.00 81.88 128 HIS A CA 1
ATOM 1008 C C . HIS A 1 128 ? 11.471 -1.686 19.733 1.00 81.88 128 HIS A C 1
ATOM 1010 O O . HIS A 1 128 ? 11.874 -1.526 20.882 1.00 81.88 128 HIS A O 1
ATOM 1016 N N . LEU A 1 129 ? 11.043 -2.862 19.268 1.00 80.56 129 LEU A N 1
ATOM 1017 C CA . LEU A 1 129 ? 10.952 -4.084 20.069 1.00 80.56 129 LEU A CA 1
ATOM 1018 C C . LEU A 1 129 ? 12.322 -4.533 20.591 1.00 80.56 129 LEU A C 1
ATOM 1020 O O . LEU A 1 129 ? 12.438 -4.870 21.763 1.00 80.56 129 LEU A O 1
ATOM 1024 N N . GLN A 1 130 ? 13.368 -4.459 19.765 1.00 82.81 130 GLN A N 1
ATOM 1025 C CA . GLN A 1 130 ? 14.746 -4.790 20.148 1.00 82.81 130 GLN A CA 1
ATOM 1026 C C . GLN A 1 130 ? 15.316 -3.875 21.240 1.00 82.81 130 GLN A C 1
ATOM 1028 O O . GLN A 1 130 ? 16.244 -4.266 21.940 1.00 82.81 130 GLN A O 1
ATOM 1033 N N . ARG A 1 131 ? 14.792 -2.652 21.382 1.00 83.50 131 ARG A N 1
ATOM 1034 C CA . ARG A 1 131 ? 15.214 -1.697 22.419 1.00 83.50 131 ARG A CA 1
ATOM 1035 C C . ARG A 1 131 ? 14.384 -1.785 23.697 1.00 83.50 131 ARG A C 1
ATOM 1037 O O . ARG A 1 131 ? 14.693 -1.075 24.654 1.00 83.50 131 ARG A O 1
ATOM 1044 N N . LEU A 1 132 ? 13.326 -2.598 23.725 1.00 83.19 132 LEU A N 1
ATOM 1045 C CA . LEU A 1 132 ? 12.559 -2.788 24.948 1.00 83.19 132 LEU A CA 1
ATOM 1046 C C . LEU A 1 132 ? 13.408 -3.561 25.967 1.00 83.19 132 LEU A C 1
ATOM 1048 O O . LEU A 1 132 ? 14.056 -4.541 25.602 1.00 83.19 132 LEU A O 1
ATOM 1052 N N . PRO A 1 133 ? 13.408 -3.153 27.247 1.00 78.06 133 PRO A N 1
ATOM 1053 C CA . PRO A 1 133 ? 14.059 -3.919 28.299 1.00 78.06 133 PRO A CA 1
ATOM 1054 C C . PRO A 1 133 ? 13.236 -5.185 28.565 1.00 78.06 133 PRO A C 1
ATOM 1056 O O . PRO A 1 133 ? 12.240 -5.154 29.290 1.00 78.06 133 PRO A O 1
ATOM 1059 N N . LEU A 1 134 ? 13.623 -6.288 27.926 1.00 83.12 134 LEU A N 1
ATOM 1060 C CA . LEU A 1 134 ? 12.987 -7.593 28.084 1.00 83.12 134 LEU A CA 1
ATOM 1061 C C . LEU A 1 134 ? 13.701 -8.411 29.163 1.00 83.12 134 LEU A C 1
ATOM 1063 O O . LEU A 1 134 ? 14.873 -8.200 29.462 1.00 83.12 134 LEU A O 1
ATOM 1067 N N . ASN A 1 135 ? 12.966 -9.332 29.783 1.00 81.19 135 ASN A N 1
ATOM 1068 C CA . ASN A 1 135 ? 13.455 -10.157 30.887 1.00 81.19 135 ASN A CA 1
ATOM 1069 C C . ASN A 1 135 ? 14.097 -11.483 30.427 1.00 81.19 135 ASN A C 1
ATOM 1071 O O . ASN A 1 135 ? 14.426 -12.297 31.285 1.00 81.19 135 ASN A O 1
ATOM 1075 N N . ASP A 1 136 ? 14.238 -11.708 29.112 1.00 79.38 136 ASP A N 1
ATOM 1076 C CA . ASP A 1 136 ? 14.787 -12.910 28.452 1.00 79.38 136 ASP A CA 1
ATOM 1077 C C . ASP A 1 136 ? 14.218 -14.259 28.941 1.00 79.38 136 ASP A C 1
ATOM 1079 O O . ASP A 1 136 ? 14.813 -15.322 28.753 1.00 79.38 136 ASP A O 1
ATOM 1083 N N . LYS A 1 137 ? 13.023 -14.241 29.544 1.00 85.06 137 LYS A N 1
ATOM 1084 C CA . LYS A 1 137 ? 12.327 -15.430 30.045 1.00 85.06 137 LYS A CA 1
ATOM 1085 C C . LYS A 1 137 ? 11.183 -15.804 29.115 1.00 85.06 137 LYS A C 1
ATOM 1087 O O . LYS A 1 137 ? 10.150 -15.136 29.082 1.00 85.06 137 LYS A O 1
ATOM 1092 N N . PHE A 1 138 ? 11.351 -16.895 28.375 1.00 80.81 138 PHE A N 1
ATOM 1093 C CA . PHE A 1 138 ? 10.294 -17.451 27.527 1.00 80.81 138 PHE A CA 1
ATOM 1094 C C . PHE A 1 138 ? 9.010 -17.715 28.333 1.00 80.81 138 PHE A C 1
ATOM 1096 O O . PHE A 1 138 ? 9.066 -18.313 29.406 1.00 80.81 138 PHE A O 1
ATOM 1103 N N . GLY A 1 139 ? 7.864 -17.255 27.822 1.00 85.19 139 GLY A N 1
ATOM 1104 C CA . GLY A 1 139 ? 6.558 -17.332 28.490 1.00 85.19 139 GLY A CA 1
ATOM 1105 C C . GLY A 1 139 ? 6.219 -16.138 29.393 1.00 85.19 139 GLY A C 1
ATOM 1106 O O . GLY A 1 139 ? 5.046 -15.918 29.684 1.00 85.19 139 GLY A O 1
ATOM 1107 N N . GLU A 1 140 ? 7.211 -15.341 29.807 1.00 86.81 140 GLU A N 1
ATOM 1108 C CA . GLU A 1 140 ? 7.019 -14.066 30.527 1.00 86.81 140 GLU A CA 1
ATOM 1109 C C . GLU A 1 140 ? 7.403 -12.843 29.668 1.00 86.81 140 GLU A C 1
ATOM 1111 O O . GLU A 1 140 ? 7.063 -11.697 29.995 1.00 86.81 140 GLU A O 1
ATOM 1116 N N . MET A 1 141 ? 8.137 -13.073 28.578 1.00 84.50 141 MET A N 1
ATOM 1117 C CA . MET A 1 141 ? 8.702 -12.043 27.711 1.00 84.50 141 MET A CA 1
ATOM 1118 C C . MET A 1 141 ? 7.615 -11.243 26.998 1.00 84.50 141 MET A C 1
ATOM 1120 O O . MET A 1 141 ? 7.690 -10.019 26.942 1.00 84.50 141 MET A O 1
ATOM 1124 N N . GLU A 1 142 ? 6.578 -11.914 26.505 1.00 8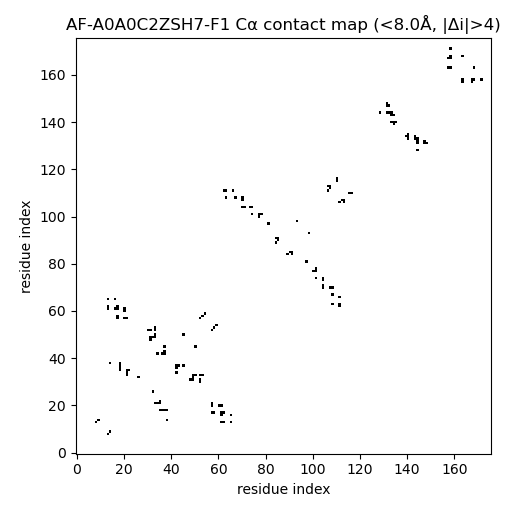6.88 142 GLU A N 1
ATOM 1125 C CA . GLU A 1 142 ? 5.459 -11.310 25.785 1.00 86.88 142 GLU A CA 1
ATOM 1126 C C . GLU A 1 142 ? 4.680 -10.356 26.694 1.00 86.88 142 GLU A C 1
ATOM 1128 O O . GLU A 1 142 ? 4.363 -9.227 26.310 1.00 86.88 142 GLU A O 1
ATOM 1133 N N . GLN A 1 143 ? 4.430 -10.783 27.935 1.00 87.50 143 GLN A N 1
ATOM 1134 C CA . GLN A 1 143 ? 3.775 -9.957 28.943 1.00 87.50 143 GLN A CA 1
ATOM 1135 C C . GLN A 1 143 ? 4.646 -8.745 29.306 1.00 87.50 143 GLN A C 1
ATOM 1137 O O . GLN A 1 143 ? 4.148 -7.619 29.370 1.00 87.50 143 GLN A O 1
ATOM 1142 N N . THR A 1 144 ? 5.952 -8.947 29.493 1.00 88.38 144 THR A N 1
ATOM 1143 C CA . THR A 1 144 ? 6.902 -7.866 29.804 1.00 88.38 144 THR A CA 1
ATOM 1144 C C . THR A 1 144 ? 6.989 -6.846 28.667 1.00 88.38 144 THR A C 1
ATOM 1146 O O . THR A 1 144 ? 6.903 -5.642 28.915 1.00 88.38 144 THR A O 1
ATOM 1149 N N . ALA A 1 145 ? 7.069 -7.314 27.418 1.00 86.25 145 ALA A N 1
ATOM 1150 C CA . ALA A 1 145 ? 7.063 -6.477 26.222 1.00 86.25 145 ALA A CA 1
ATOM 1151 C C . ALA A 1 145 ? 5.781 -5.638 26.129 1.00 86.25 145 ALA A C 1
ATOM 1153 O O . ALA A 1 145 ? 5.845 -4.428 25.897 1.00 86.25 145 ALA A O 1
ATOM 1154 N N . LEU A 1 146 ? 4.618 -6.255 26.372 1.00 86.69 146 LEU A N 1
ATOM 1155 C CA . LEU A 1 146 ? 3.329 -5.567 26.364 1.00 86.69 146 LEU A CA 1
ATOM 1156 C C . LEU A 1 146 ? 3.254 -4.486 27.451 1.00 86.69 146 LEU A C 1
ATOM 1158 O O . LEU A 1 146 ? 2.831 -3.362 27.173 1.00 86.69 146 LEU A O 1
ATOM 1162 N N . HIS A 1 147 ? 3.689 -4.791 28.677 1.00 89.31 147 HIS A N 1
ATOM 1163 C CA . HIS A 1 147 ? 3.721 -3.802 29.754 1.00 89.31 147 HIS A CA 1
ATOM 1164 C C . HIS A 1 147 ? 4.650 -2.637 29.414 1.00 89.31 147 HIS A C 1
ATOM 1166 O O . HIS A 1 147 ? 4.227 -1.485 29.519 1.00 89.31 147 HIS A O 1
ATOM 1172 N N . ALA A 1 148 ? 5.873 -2.914 28.955 1.00 86.19 148 ALA A N 1
ATOM 1173 C CA . ALA A 1 148 ? 6.826 -1.882 28.560 1.00 86.19 148 ALA A CA 1
ATOM 1174 C C . ALA A 1 148 ? 6.246 -0.973 27.462 1.00 86.19 148 ALA A C 1
ATOM 1176 O O . ALA A 1 148 ? 6.268 0.252 27.602 1.00 86.19 148 ALA A O 1
ATOM 1177 N N . PHE A 1 149 ? 5.619 -1.557 26.435 1.00 85.12 149 PHE A N 1
ATOM 1178 C CA . PHE A 1 149 ? 4.949 -0.813 25.370 1.00 85.12 149 PHE A CA 1
ATOM 1179 C C . PHE A 1 149 ? 3.827 0.096 25.901 1.00 85.12 149 PHE A C 1
ATOM 1181 O O . PHE A 1 149 ? 3.783 1.286 25.578 1.00 85.12 149 PHE A O 1
ATOM 1188 N N . ILE A 1 150 ? 2.943 -0.425 26.763 1.00 87.56 150 ILE A N 1
ATOM 1189 C CA . ILE A 1 150 ? 1.848 0.353 27.367 1.00 87.56 150 ILE A CA 1
ATOM 1190 C C . ILE A 1 150 ? 2.396 1.492 28.236 1.00 87.56 150 ILE A C 1
ATOM 1192 O O . ILE A 1 150 ? 1.877 2.611 28.180 1.00 87.56 150 ILE A O 1
ATOM 1196 N N . HIS A 1 151 ? 3.439 1.242 29.030 1.00 88.81 151 HIS A N 1
ATOM 1197 C CA . HIS A 1 151 ? 4.079 2.272 29.849 1.00 88.81 151 HIS A CA 1
ATOM 1198 C C . HIS A 1 151 ? 4.673 3.387 28.982 1.00 88.81 151 HIS A C 1
ATOM 1200 O O . HIS A 1 151 ? 4.405 4.562 29.245 1.00 88.81 151 HIS A O 1
ATOM 1206 N N . SER A 1 152 ? 5.388 3.041 27.908 1.00 84.44 152 SER A N 1
ATOM 1207 C CA . SER A 1 152 ? 5.917 4.017 26.950 1.00 84.44 152 SER A CA 1
ATOM 1208 C C . SER A 1 152 ? 4.809 4.815 26.256 1.00 84.44 152 SER A C 1
ATOM 1210 O O . SER A 1 152 ? 4.924 6.034 26.133 1.00 84.44 152 SER A O 1
ATOM 1212 N N . ALA A 1 153 ? 3.713 4.172 25.839 1.00 85.88 153 ALA A N 1
ATOM 1213 C CA . ALA A 1 153 ? 2.581 4.850 25.204 1.00 85.88 153 ALA A CA 1
ATOM 1214 C C . ALA A 1 153 ? 1.890 5.838 26.158 1.00 85.88 153 ALA A C 1
ATOM 1216 O O . ALA A 1 153 ? 1.620 6.983 25.788 1.00 85.88 153 ALA A O 1
ATOM 1217 N N . ARG A 1 154 ? 1.665 5.432 27.416 1.00 88.88 154 ARG A N 1
ATOM 1218 C CA . ARG A 1 154 ? 1.117 6.312 28.459 1.00 88.88 154 ARG A CA 1
ATOM 1219 C C . ARG A 1 154 ? 2.038 7.498 28.721 1.00 88.88 154 ARG A C 1
ATOM 1221 O O . ARG A 1 154 ? 1.553 8.624 28.777 1.00 88.88 154 ARG A O 1
ATOM 1228 N N . LEU A 1 155 ? 3.348 7.282 28.822 1.00 87.81 155 LEU A N 1
ATOM 1229 C CA . LEU A 1 155 ? 4.309 8.368 29.023 1.00 87.81 155 LEU A CA 1
ATOM 1230 C C . LEU A 1 155 ? 4.303 9.361 27.848 1.00 87.81 155 LEU A C 1
ATOM 1232 O O . LEU A 1 155 ? 4.203 10.566 28.067 1.00 87.81 155 LEU A O 1
ATOM 1236 N N . LYS A 1 156 ? 4.302 8.869 26.603 1.00 86.81 156 LYS A N 1
ATOM 1237 C CA . LYS A 1 156 ? 4.168 9.715 25.404 1.00 86.81 156 LYS A CA 1
ATOM 1238 C C . LYS A 1 156 ? 2.866 10.515 25.401 1.00 86.81 156 LYS A C 1
ATOM 1240 O O . LYS A 1 156 ? 2.889 11.702 25.085 1.00 86.81 156 LYS A O 1
ATOM 1245 N N . SER A 1 157 ? 1.748 9.908 25.811 1.00 88.75 157 SER A N 1
ATOM 1246 C CA . SER A 1 157 ? 0.482 10.641 25.948 1.00 88.75 157 SER A CA 1
ATOM 1247 C C . SER A 1 157 ? 0.580 11.772 26.974 1.00 88.75 157 SER A C 1
ATOM 1249 O O . SER A 1 157 ? 0.060 12.854 26.730 1.00 88.75 157 SER A O 1
ATOM 1251 N N . TRP A 1 158 ? 1.312 11.572 28.076 1.00 89.06 158 TRP A N 1
ATOM 1252 C CA . TRP A 1 158 ? 1.568 12.624 29.060 1.00 89.06 158 TRP A CA 1
ATOM 1253 C C . TRP A 1 158 ? 2.461 13.739 28.508 1.00 89.06 158 TRP A C 1
ATOM 1255 O O . TRP A 1 158 ? 2.225 14.904 28.817 1.00 89.06 158 TRP A O 1
ATOM 1265 N N . PHE A 1 159 ? 3.449 13.423 27.666 1.00 87.62 159 PHE A N 1
ATOM 1266 C CA . PHE A 1 159 ? 4.279 14.439 27.008 1.00 87.62 159 PHE A CA 1
ATOM 1267 C C . PHE A 1 159 ? 3.520 15.292 25.988 1.00 87.62 159 PHE A C 1
ATOM 1269 O O . PHE A 1 159 ? 3.901 16.442 25.777 1.00 87.62 159 PHE A O 1
ATOM 1276 N N . ALA A 1 160 ? 2.461 14.754 25.379 1.00 86.00 160 ALA A N 1
ATOM 1277 C CA . ALA A 1 160 ? 1.612 15.479 24.435 1.00 86.00 160 ALA A CA 1
ATOM 1278 C C . ALA A 1 160 ? 0.595 16.417 25.114 1.00 86.00 160 ALA A C 1
ATOM 1280 O O . ALA A 1 160 ? -0.003 17.263 24.451 1.00 86.00 160 ALA A O 1
ATOM 1281 N N . ARG A 1 161 ? 0.378 16.278 26.427 1.00 86.44 161 ARG A N 1
ATOM 1282 C CA . ARG A 1 161 ? -0.576 17.092 27.187 1.00 86.44 161 ARG A CA 1
ATOM 1283 C C . ARG A 1 161 ? 0.004 18.451 27.571 1.00 86.44 161 ARG A C 1
ATOM 1285 O O . ARG A 1 161 ? 1.162 18.556 27.975 1.00 86.44 161 ARG A O 1
ATOM 1292 N N . THR A 1 162 ? -0.836 19.484 27.523 1.00 82.94 162 THR A N 1
ATOM 1293 C CA . THR A 1 162 ? -0.493 20.843 27.973 1.00 82.94 162 THR A CA 1
ATOM 1294 C C . THR A 1 162 ? -0.518 20.984 29.498 1.00 82.94 162 THR A C 1
ATOM 1296 O O . THR A 1 162 ? 0.223 21.796 30.040 1.00 82.94 162 THR A O 1
ATOM 1299 N N . ASP A 1 163 ? -1.300 20.160 30.203 1.00 88.94 163 ASP A N 1
ATOM 1300 C CA . ASP A 1 163 ? -1.476 20.156 31.665 1.00 88.94 163 ASP A CA 1
ATOM 1301 C C . ASP A 1 163 ? -0.562 19.150 32.396 1.00 88.94 163 ASP A C 1
ATOM 1303 O O . ASP A 1 163 ? -0.888 18.639 33.469 1.00 88.94 163 ASP A O 1
ATOM 1307 N N . ARG A 1 164 ? 0.591 18.822 31.807 1.00 85.56 164 ARG A N 1
ATOM 1308 C CA . ARG A 1 164 ? 1.496 17.799 32.344 1.00 85.56 164 ARG A CA 1
ATOM 1309 C C . ARG A 1 164 ? 2.168 18.237 33.660 1.00 85.56 164 ARG A C 1
ATOM 1311 O O . ARG A 1 164 ? 2.578 19.393 33.779 1.00 85.56 164 ARG A O 1
ATOM 1318 N N . PRO A 1 165 ? 2.367 17.322 34.630 1.00 88.81 165 PRO A N 1
ATOM 1319 C CA . PRO A 1 165 ? 3.071 17.639 35.870 1.00 88.81 165 PRO A CA 1
ATOM 1320 C C . PRO A 1 165 ? 4.510 18.138 35.628 1.00 88.81 165 PRO A C 1
ATOM 1322 O O . PRO A 1 165 ? 5.175 17.638 34.714 1.00 88.81 165 PRO A O 1
ATOM 1325 N N . PRO A 1 166 ? 5.054 19.030 36.482 1.00 85.38 166 PRO A N 1
ATOM 1326 C CA . PRO A 1 166 ? 6.409 19.573 36.320 1.00 85.38 166 PRO A CA 1
ATOM 1327 C C . PRO A 1 166 ? 7.505 18.501 36.234 1.00 85.38 166 PRO A C 1
ATOM 1329 O O . PRO A 1 166 ? 8.429 18.631 35.436 1.00 85.38 166 PRO A O 1
ATOM 1332 N N . ALA A 1 167 ? 7.367 17.403 36.986 1.00 86.62 167 ALA A N 1
ATOM 1333 C CA . ALA A 1 167 ? 8.304 16.278 36.943 1.00 86.62 167 ALA A CA 1
ATOM 1334 C C . ALA A 1 167 ? 8.372 15.625 35.550 1.00 86.62 167 ALA A C 1
ATOM 1336 O O . ALA A 1 167 ? 9.451 15.355 35.035 1.00 86.62 167 ALA A O 1
ATOM 1337 N N . ILE A 1 168 ? 7.221 15.448 34.896 1.00 85.56 168 ILE A N 1
ATOM 1338 C CA . ILE A 1 168 ? 7.141 14.929 33.526 1.00 85.56 168 ILE A CA 1
ATOM 1339 C C . ILE A 1 168 ? 7.689 15.957 32.528 1.00 85.56 168 ILE A C 1
ATOM 1341 O O . ILE A 1 168 ? 8.258 15.586 31.504 1.00 85.56 168 ILE A O 1
ATOM 1345 N N . SER A 1 169 ? 7.558 17.255 32.824 1.00 80.94 169 SER A N 1
ATOM 1346 C CA . SER A 1 169 ? 8.153 18.305 31.998 1.00 80.94 169 SER A CA 1
ATOM 1347 C C . SER A 1 169 ? 9.672 18.215 31.960 1.00 80.94 169 SER A C 1
ATOM 1349 O O . SER A 1 169 ? 10.227 18.205 30.865 1.00 80.94 169 SER A O 1
ATOM 1351 N N . ALA A 1 170 ? 10.310 18.083 33.125 1.00 84.06 170 ALA A N 1
ATOM 1352 C CA . ALA A 1 170 ? 11.759 17.941 33.238 1.00 84.06 170 ALA A CA 1
ATOM 1353 C C . ALA A 1 170 ? 12.267 16.647 32.583 1.00 84.06 170 ALA A C 1
ATOM 1355 O O . ALA A 1 170 ? 13.285 16.653 31.904 1.00 84.06 170 ALA A O 1
ATOM 1356 N N . CYS A 1 171 ? 11.530 15.540 32.724 1.00 81.94 171 CYS A N 1
ATOM 1357 C CA . CYS A 1 171 ? 11.926 14.277 32.106 1.00 81.94 171 CYS A CA 1
ATOM 1358 C C . CYS A 1 171 ? 11.866 14.298 30.576 1.00 81.94 171 CYS A C 1
ATOM 1360 O O . CYS A 1 171 ? 12.575 13.510 29.966 1.00 81.94 171 CYS A O 1
ATOM 1362 N N . LYS A 1 172 ? 11.048 15.151 29.943 1.00 78.69 172 LYS A N 1
ATOM 1363 C CA . LYS A 1 172 ? 10.933 15.172 28.474 1.00 78.69 172 LYS A CA 1
ATOM 1364 C C . LYS A 1 172 ? 12.275 15.448 27.788 1.00 78.69 172 LYS A C 1
ATOM 1366 O O . LYS A 1 172 ? 12.558 14.804 26.790 1.00 78.69 172 LYS A O 1
ATOM 1371 N N . GLU A 1 173 ? 13.115 16.300 28.374 1.00 77.25 173 GLU A N 1
ATOM 1372 C CA . GLU A 1 173 ? 14.459 16.602 27.855 1.00 77.25 173 GLU A CA 1
ATOM 1373 C C . GLU A 1 173 ? 15.392 15.378 27.817 1.00 77.25 173 GLU A C 1
ATOM 1375 O O . GLU A 1 173 ? 16.391 15.395 27.112 1.00 77.25 173 GLU A O 1
ATOM 1380 N N . LEU A 1 174 ? 15.076 14.306 28.555 1.00 75.75 174 LEU A N 1
ATOM 1381 C CA . LEU A 1 174 ? 15.841 13.053 28.547 1.00 75.75 174 LEU A CA 1
ATOM 1382 C C . LEU A 1 174 ? 15.410 12.086 27.431 1.00 75.75 174 LEU A C 1
ATOM 1384 O O . LEU A 1 174 ? 16.070 11.067 27.232 1.00 75.75 174 LEU A O 1
ATOM 1388 N N . PHE A 1 175 ? 14.279 12.346 26.769 1.00 69.12 175 PHE A N 1
ATOM 1389 C CA . PHE A 1 175 ? 13.671 11.451 25.777 1.00 69.12 175 PHE A CA 1
ATOM 1390 C C . PHE A 1 175 ? 13.543 12.071 24.373 1.00 69.12 175 PHE A C 1
ATOM 1392 O O . PHE A 1 175 ? 13.059 11.372 23.478 1.00 69.12 175 PHE A O 1
ATOM 1399 N N . ASP A 1 176 ? 13.943 13.336 24.199 1.00 54.81 176 ASP A N 1
ATOM 1400 C CA . ASP A 1 176 ? 14.113 14.012 22.901 1.00 54.81 176 ASP A CA 1
ATOM 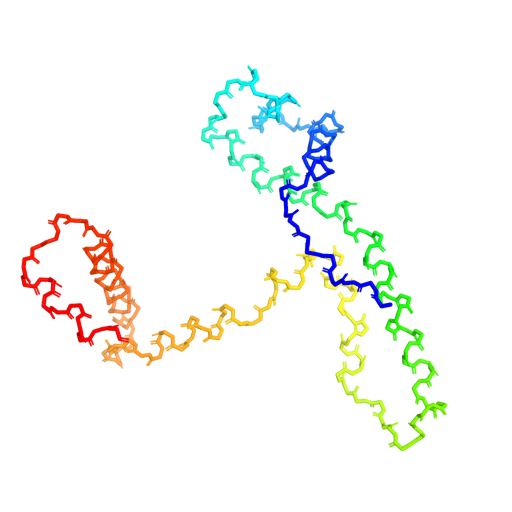1401 C C . ASP A 1 176 ? 15.549 13.793 22.376 1.00 54.81 176 ASP A C 1
ATOM 1403 O O . ASP A 1 176 ? 15.700 13.584 21.149 1.00 54.81 176 ASP A O 1
#

Mean predicted aligned error: 12.59 Å

pLDDT: mean 80.52, std 11.67, range [33.53, 95.12]

Organism: NCBI:txid1036808

Radius of gyration: 23.79 Å; Cα contacts (8 Å, |Δi|>4): 90; chains: 1; bounding box: 56×38×62 Å

Foldseek 3Di:
DDDPPPPDCPDPLLVVLLLVQLVPDDDDPVQDRQDSCPVPPPDDDQDPSSVVCSVPPRSVVSQLVVCPVVLVVQLVVLVVCVVCVCVVPVPDDCDVVSVVSNCVSVCCNPPNDCVRVPCVVVVVVVVVLVPQPAPPDPPCRVVSSVVSVVVVVVLVVLVPDPPHDVVSVVCVVVVD

Secondary structure (DSSP, 8-state):
-PPP----TT-HHHHHHHHHHHHH----TTSPPPPTTTTSTTS-PPPHHHHHHIIIIIHHHHHHHHHHHHHHHHHHHHHHHHHHHHHH-TT----HHHHHHHHHHHHHHHH-SGGGT-SHHHHHHHHHHHTS-----TTTHHHHHHHHHHHHHHHHHHHH-TT--HHHHHHHTTT-

Sequence (176 aa):
MDSPVEVCVSTPEVLNRICAVISDSDTPSWLRLVPTDFSDARAGTVKVDEWHTLATVYIPLALVSLWESRVLAYRSCITTWLKTLPDVLPEATICPNCHMACHIYDYLKLFGPVWSLWCFPFECLIGHLQRLPLNDKFGEMEQTALHAFIHSARLKSWFARTDRPPAISACKELFD